Protein AF-K1V5B2-F1 (afdb_monomer)

Solvent-accessible surface area (backbone atoms only — not comparable to full-atom values): 5976 Å² total; per-residue (Å²): 137,90,80,88,88,80,78,81,83,56,50,75,52,73,77,56,98,78,46,54,36,67,88,75,50,84,75,63,61,70,60,51,55,61,47,46,51,56,32,49,40,73,76,41,50,63,73,37,51,77,75,69,51,76,83,79,93,73,83,88,84,81,75,68,91,87,72,48,60,73,55,52,58,44,9,48,25,36,70,49,73,48,82,51,81,46,69,78,94,120

Structure (mmCIF, N/CA/C/O backbone):
data_AF-K1V5B2-F1
#
_entry.id   AF-K1V5B2-F1
#
loop_
_atom_site.group_PDB
_atom_site.id
_atom_site.type_symbol
_atom_site.label_atom_id
_atom_site.label_alt_id
_atom_site.label_comp_id
_atom_site.label_asym_id
_atom_site.label_entity_id
_atom_site.label_seq_id
_atom_site.pdbx_PDB_ins_code
_atom_site.Cartn_x
_atom_site.Cartn_y
_atom_site.Cartn_z
_atom_site.occupancy
_atom_site.B_iso_or_equiv
_atom_site.auth_seq_id
_atom_site.auth_comp_id
_atom_site.auth_asym_id
_atom_site.auth_atom_id
_atom_site.pdbx_PDB_model_num
ATOM 1 N N . MET A 1 1 ? -9.848 39.616 -12.902 1.00 38.97 1 MET A N 1
ATOM 2 C CA . MET A 1 1 ? -10.177 38.407 -13.684 1.00 38.97 1 MET A CA 1
ATOM 3 C C . MET A 1 1 ? -9.633 37.212 -12.924 1.00 38.97 1 MET A C 1
ATOM 5 O O . MET A 1 1 ? -8.429 37.138 -12.737 1.00 38.97 1 MET A O 1
ATOM 9 N N . ALA A 1 2 ? -10.504 36.360 -12.387 1.00 49.72 2 ALA A N 1
ATOM 10 C CA . ALA A 1 2 ? -10.103 35.163 -11.654 1.00 49.72 2 ALA A CA 1
ATOM 11 C C . ALA A 1 2 ? -10.178 33.964 -12.604 1.00 49.72 2 ALA A C 1
ATOM 13 O O . ALA A 1 2 ? -11.258 33.657 -13.097 1.00 49.72 2 ALA A O 1
ATOM 14 N N . PHE A 1 3 ? -9.047 33.311 -12.875 1.00 50.47 3 PHE A N 1
ATOM 15 C CA . PHE A 1 3 ? -9.001 32.077 -13.659 1.00 50.47 3 PHE A CA 1
ATOM 16 C C . PHE A 1 3 ? -8.017 31.082 -13.020 1.00 50.47 3 PHE A C 1
ATOM 18 O O . PHE A 1 3 ? -6.811 31.160 -13.209 1.00 50.47 3 PHE A O 1
ATOM 25 N N . GLY A 1 4 ? -8.569 30.138 -12.250 1.00 53.62 4 GLY A N 1
ATOM 26 C CA . GLY A 1 4 ? -8.293 28.716 -12.476 1.00 53.62 4 GLY A CA 1
ATOM 27 C C . GLY A 1 4 ? -7.027 28.059 -11.916 1.00 53.62 4 GLY A C 1
ATOM 28 O O . GLY A 1 4 ? -6.612 27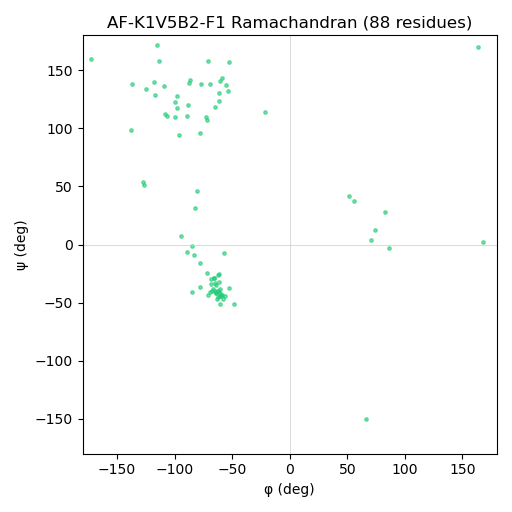.065 -12.496 1.00 53.62 4 GLY A O 1
ATOM 29 N N . MET A 1 5 ? -6.437 28.511 -10.806 1.00 53.69 5 MET A N 1
ATOM 30 C CA . MET A 1 5 ? -5.424 27.720 -10.080 1.00 53.69 5 MET A CA 1
ATOM 31 C C . MET A 1 5 ? -6.106 26.967 -8.926 1.00 53.69 5 MET A C 1
ATOM 33 O O . MET A 1 5 ? -6.325 27.547 -7.867 1.00 53.69 5 MET A O 1
ATOM 37 N N . GLY A 1 6 ? -6.519 25.709 -9.122 1.00 59.12 6 GLY A N 1
ATOM 38 C CA . GLY A 1 6 ? -7.122 24.954 -8.009 1.00 59.12 6 GLY A CA 1
ATOM 39 C C . GLY A 1 6 ? -7.832 23.632 -8.301 1.00 59.12 6 GLY A C 1
ATOM 40 O O . GLY A 1 6 ? -8.366 23.039 -7.370 1.00 59.12 6 GLY A O 1
ATOM 41 N N . LYS A 1 7 ? -7.868 23.134 -9.543 1.00 56.69 7 LYS A N 1
ATOM 42 C CA . LYS A 1 7 ? -8.415 21.794 -9.811 1.00 56.69 7 LYS A CA 1
ATOM 43 C C . LYS A 1 7 ? -7.267 20.800 -9.950 1.00 56.69 7 LYS A C 1
ATOM 45 O O . LYS A 1 7 ? -6.510 20.867 -10.913 1.00 56.69 7 LYS A O 1
ATOM 50 N N . SER A 1 8 ? -7.118 19.913 -8.965 1.00 63.91 8 SER A N 1
ATOM 51 C CA . SER A 1 8 ? -6.184 18.793 -9.048 1.00 63.91 8 SER A CA 1
ATOM 52 C C . SER A 1 8 ? -6.586 17.888 -10.218 1.00 63.91 8 SER A C 1
ATOM 54 O O . SER A 1 8 ? -7.707 17.388 -10.280 1.00 63.91 8 SER A O 1
ATOM 56 N N . ASN A 1 9 ? -5.667 17.663 -11.159 1.00 56.81 9 ASN A N 1
ATOM 57 C CA . ASN A 1 9 ? -5.841 16.709 -12.260 1.00 56.81 9 ASN A CA 1
ATOM 58 C C . ASN A 1 9 ? -5.545 15.275 -11.785 1.00 56.81 9 ASN A C 1
ATOM 60 O O . ASN A 1 9 ? -4.780 14.544 -12.418 1.00 56.81 9 ASN A O 1
ATOM 64 N N . ALA A 1 10 ? -6.088 14.881 -10.630 1.00 60.12 10 ALA A N 1
ATOM 65 C CA . ALA A 1 10 ? -5.935 13.519 -10.139 1.00 60.12 10 ALA A CA 1
ATOM 66 C C . ALA A 1 10 ? -6.652 12.575 -11.112 1.00 60.12 10 ALA A C 1
ATOM 68 O O . ALA A 1 10 ? -7.863 12.679 -11.320 1.00 60.12 10 ALA A O 1
ATOM 69 N N . LYS A 1 11 ? -5.904 11.662 -11.739 1.00 58.66 11 LYS A N 1
ATOM 70 C CA . LYS A 1 11 ? -6.507 10.618 -12.566 1.00 58.66 11 LYS A CA 1
ATOM 71 C C . LYS A 1 11 ? -7.166 9.627 -11.615 1.00 58.66 11 LYS A C 1
ATOM 73 O O . LYS A 1 11 ? -6.482 8.905 -10.887 1.00 58.66 11 LYS A O 1
ATOM 78 N N . ILE A 1 12 ? -8.496 9.619 -11.604 1.00 54.38 12 ILE A N 1
ATOM 79 C CA . ILE A 1 12 ? -9.271 8.639 -10.848 1.00 54.38 12 ILE A CA 1
ATOM 80 C C . ILE A 1 12 ? -9.119 7.299 -11.569 1.00 54.38 12 ILE A C 1
ATOM 82 O O . ILE A 1 12 ? -9.681 7.104 -12.645 1.00 54.38 12 ILE A O 1
ATOM 86 N N . TYR A 1 13 ? -8.355 6.375 -10.988 1.00 53.28 13 TYR A N 1
ATOM 87 C CA . TYR A 1 13 ? -8.500 4.966 -11.332 1.00 53.28 13 TYR A CA 1
ATOM 88 C C . TYR A 1 13 ? -9.741 4.469 -10.583 1.00 53.28 13 TYR A C 1
ATOM 90 O O . TYR A 1 13 ? -9.700 4.208 -9.383 1.00 53.28 13 TYR A O 1
ATOM 98 N N . VAL A 1 14 ? -10.881 4.454 -11.278 1.00 49.56 14 VAL A N 1
ATOM 99 C CA . VAL A 1 14 ? -12.142 3.926 -10.739 1.00 49.56 14 VAL A CA 1
ATOM 100 C C . VAL A 1 14 ? -12.019 2.409 -10.601 1.00 49.56 14 VAL A C 1
ATOM 102 O O . VAL A 1 14 ? -11.439 1.764 -11.471 1.00 49.56 14 VAL A O 1
ATOM 105 N N . GLN A 1 15 ? -12.534 1.904 -9.472 1.00 47.25 15 GLN A N 1
ATOM 106 C CA . GLN A 1 15 ? -12.521 0.521 -8.991 1.00 47.25 15 GLN A CA 1
ATOM 107 C C . GLN A 1 15 ? -12.302 -0.531 -10.079 1.00 47.25 15 GLN A C 1
ATOM 109 O O . GLN A 1 15 ? -13.180 -0.774 -10.903 1.00 47.25 15 GLN A O 1
ATOM 114 N N . SER A 1 16 ? -11.168 -1.223 -10.001 1.00 44.69 16 SER A N 1
ATOM 115 C CA . SER A 1 16 ? -11.103 -2.562 -10.558 1.00 44.69 16 SER A CA 1
ATOM 116 C C . SER A 1 16 ? -11.522 -3.522 -9.456 1.00 44.69 16 SER A C 1
ATOM 118 O O . SER A 1 16 ? -10.794 -3.714 -8.485 1.00 44.69 16 SER A O 1
ATOM 120 N N . SER A 1 17 ? -12.686 -4.138 -9.622 1.00 46.03 17 SER A N 1
ATOM 121 C CA . SER A 1 17 ? -13.033 -5.405 -8.971 1.00 46.03 17 SER A CA 1
ATOM 122 C C . SER A 1 17 ? -12.018 -6.525 -9.295 1.00 46.03 17 SER A C 1
ATOM 124 O O . SER A 1 17 ? -12.052 -7.577 -8.669 1.00 46.03 17 SER A O 1
ATOM 126 N N . GLU A 1 18 ? -11.078 -6.270 -10.217 1.00 56.16 18 GLU A N 1
ATOM 127 C CA . GLU A 1 18 ? -9.972 -7.115 -10.685 1.00 56.16 18 GLU A CA 1
ATOM 128 C C . GLU A 1 18 ? -8.627 -6.349 -10.581 1.00 56.16 18 GLU A C 1
ATOM 130 O O . GLU A 1 18 ? -7.929 -6.111 -11.570 1.00 56.16 18 GLU A O 1
ATOM 135 N N . GLY A 1 19 ? -8.326 -5.765 -9.418 1.00 73.00 19 GLY A N 1
ATOM 136 C CA . GLY A 1 19 ? -7.089 -5.003 -9.198 1.00 73.00 19 GLY A CA 1
ATOM 137 C C . GLY A 1 19 ? -5.836 -5.887 -9.133 1.00 73.00 19 GLY A C 1
ATOM 138 O O . GLY A 1 19 ? -5.930 -7.067 -8.811 1.00 73.00 19 GLY A O 1
ATOM 139 N N . ILE A 1 20 ? -4.663 -5.291 -9.391 1.00 88.94 20 ILE A N 1
ATOM 140 C CA . ILE A 1 20 ? -3.351 -5.912 -9.118 1.00 88.94 20 ILE A CA 1
ATOM 141 C C . ILE A 1 20 ? -3.301 -6.314 -7.638 1.00 88.94 20 ILE A C 1
ATOM 143 O O . ILE A 1 20 ? -3.723 -5.530 -6.787 1.00 88.94 20 ILE A O 1
ATOM 147 N N . ARG A 1 21 ? -2.775 -7.499 -7.336 1.00 93.06 21 ARG A N 1
ATOM 148 C CA . ARG A 1 21 ? -2.562 -8.050 -5.987 1.00 93.06 21 ARG A CA 1
ATOM 149 C C . ARG A 1 21 ? -1.079 -8.247 -5.689 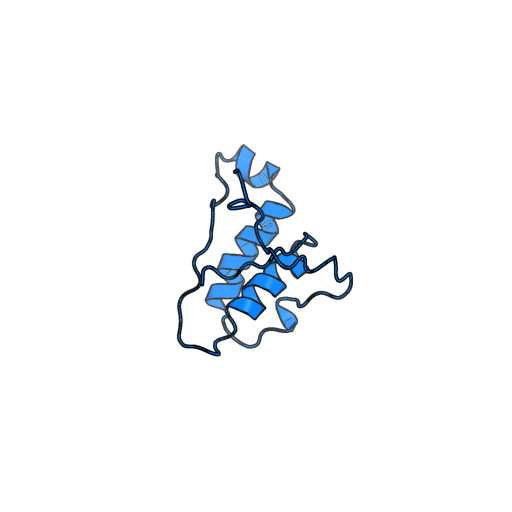1.00 93.06 21 ARG A C 1
ATOM 151 O O . ARG A 1 21 ? -0.234 -8.114 -6.576 1.00 93.06 21 ARG A O 1
ATOM 158 N N . PHE A 1 22 ? -0.729 -8.584 -4.448 1.00 94.38 22 PHE A N 1
ATOM 159 C CA . PHE A 1 22 ? 0.661 -8.907 -4.101 1.00 94.38 22 PHE A CA 1
ATOM 160 C C . PHE A 1 22 ? 1.178 -10.138 -4.847 1.00 94.38 22 PHE A C 1
ATOM 162 O O . PHE A 1 22 ? 2.378 -10.211 -5.111 1.00 94.38 22 PHE A O 1
ATOM 169 N N . SER A 1 23 ? 0.290 -11.054 -5.245 1.00 93.75 23 SER A N 1
ATOM 170 C CA . SER A 1 23 ? 0.618 -12.197 -6.106 1.00 93.75 23 SER A CA 1
ATOM 171 C C . SER A 1 23 ? 1.139 -11.795 -7.487 1.00 93.75 23 SER A C 1
ATOM 173 O O . SER A 1 23 ? 1.887 -12.553 -8.095 1.00 93.75 23 SER A O 1
ATOM 175 N N . ASP A 1 24 ? 0.772 -10.608 -7.973 1.00 92.31 24 ASP A N 1
ATOM 176 C CA . ASP A 1 24 ? 1.147 -10.118 -9.305 1.00 92.31 24 ASP A CA 1
ATOM 177 C C . ASP A 1 24 ? 2.477 -9.347 -9.296 1.00 92.31 24 ASP A C 1
ATOM 179 O O . ASP A 1 24 ? 2.992 -8.960 -10.347 1.00 92.31 24 ASP A O 1
ATOM 183 N N . VAL A 1 25 ? 3.042 -9.101 -8.111 1.00 91.88 25 VAL A N 1
ATOM 184 C CA . VAL A 1 25 ? 4.360 -8.491 -7.935 1.00 91.88 25 VAL A CA 1
ATOM 185 C C . VAL A 1 25 ? 5.352 -9.612 -7.647 1.00 91.88 25 VAL A C 1
ATOM 187 O O . VAL A 1 25 ? 5.179 -10.353 -6.689 1.00 91.88 25 VAL A O 1
ATOM 190 N N . ALA A 1 26 ? 6.406 -9.755 -8.445 1.00 92.50 26 ALA A N 1
ATOM 191 C CA . ALA A 1 26 ? 7.472 -10.720 -8.165 1.00 92.50 26 ALA A CA 1
ATOM 192 C C . ALA A 1 26 ? 8.536 -10.104 -7.238 1.00 92.50 26 ALA A C 1
ATOM 194 O O . ALA A 1 26 ? 8.882 -8.937 -7.401 1.00 92.50 26 ALA A O 1
ATOM 195 N N . GLY A 1 27 ? 9.067 -10.888 -6.293 1.00 93.38 27 GLY A N 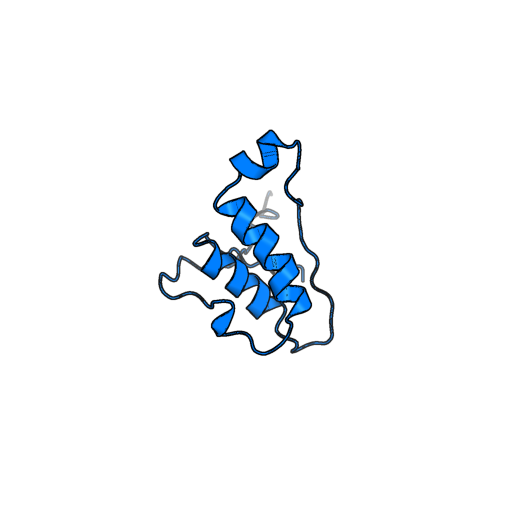1
ATOM 196 C CA . GLY A 1 27 ? 10.088 -10.434 -5.338 1.00 93.38 27 GLY A CA 1
ATOM 197 C C . GLY A 1 27 ? 9.583 -9.374 -4.353 1.00 93.38 27 GLY A C 1
ATOM 198 O O . GLY A 1 27 ? 8.391 -9.347 -4.039 1.00 93.38 27 GLY A O 1
ATOM 199 N N . GLU A 1 28 ? 10.490 -8.500 -3.899 1.00 92.38 28 GLU A N 1
ATOM 200 C CA . GLU A 1 28 ? 10.206 -7.408 -2.951 1.00 92.38 28 GLU A CA 1
ATOM 201 C C . GLU A 1 28 ? 9.575 -7.905 -1.635 1.00 92.38 28 GLU A C 1
ATOM 203 O O . GLU A 1 28 ? 8.673 -7.269 -1.088 1.00 92.38 28 GLU A O 1
ATOM 208 N N . ASP A 1 29 ? 10.020 -9.066 -1.145 1.00 93.44 29 ASP A N 1
ATOM 209 C CA . ASP A 1 29 ? 9.378 -9.782 -0.035 1.00 93.44 29 ASP A CA 1
ATOM 210 C C . ASP A 1 29 ? 9.321 -8.937 1.246 1.00 93.44 29 ASP A C 1
ATOM 212 O O . ASP A 1 29 ? 8.255 -8.808 1.844 1.00 93.44 29 ASP A O 1
ATOM 216 N N . GLU A 1 30 ? 10.414 -8.247 1.594 1.00 92.19 30 GLU A N 1
ATOM 217 C CA . GLU A 1 30 ? 10.451 -7.317 2.733 1.00 92.19 30 GLU A CA 1
ATOM 218 C C . GLU A 1 30 ? 9.472 -6.143 2.560 1.00 92.19 30 GLU A C 1
ATOM 220 O O . GLU A 1 30 ? 8.811 -5.714 3.508 1.00 92.19 30 GLU A O 1
ATOM 225 N N . ALA A 1 31 ? 9.348 -5.598 1.344 1.00 93.25 31 ALA A N 1
ATOM 226 C CA . ALA A 1 31 ? 8.428 -4.495 1.082 1.00 93.25 31 ALA A CA 1
ATOM 227 C C . ALA A 1 31 ? 6.972 -4.964 1.167 1.00 93.25 31 ALA A C 1
ATOM 229 O O . ALA A 1 31 ? 6.136 -4.263 1.735 1.00 93.25 31 ALA A O 1
ATOM 230 N N . LYS A 1 32 ? 6.658 -6.151 0.641 1.00 94.56 32 LYS A N 1
ATOM 231 C CA . LYS A 1 32 ? 5.328 -6.760 0.756 1.00 94.56 32 LYS A CA 1
ATOM 232 C C . LYS A 1 32 ? 4.967 -7.072 2.198 1.00 94.56 32 LYS A C 1
ATOM 234 O O . LYS A 1 32 ? 3.834 -6.809 2.579 1.00 94.56 32 LYS A O 1
ATOM 239 N N . GLU A 1 33 ? 5.903 -7.583 2.992 1.00 94.31 33 GLU A N 1
ATOM 240 C CA . GLU A 1 33 ? 5.680 -7.857 4.412 1.00 94.31 33 GLU A CA 1
ATOM 241 C C . GLU A 1 33 ? 5.327 -6.567 5.164 1.00 94.31 33 GLU A C 1
ATOM 243 O O . GLU A 1 33 ? 4.259 -6.486 5.769 1.00 94.31 33 GLU A O 1
ATOM 248 N N . ASN A 1 34 ? 6.123 -5.505 5.015 1.00 92.06 34 ASN A N 1
ATOM 249 C CA . ASN A 1 34 ? 5.822 -4.204 5.625 1.00 92.06 34 ASN A CA 1
ATOM 250 C C . ASN A 1 34 ? 4.484 -3.619 5.141 1.00 92.06 34 ASN A C 1
ATOM 252 O O . ASN A 1 34 ? 3.702 -3.068 5.915 1.00 92.06 34 ASN A O 1
ATOM 256 N N . LEU A 1 35 ? 4.189 -3.731 3.845 1.00 94.50 35 LEU A N 1
ATOM 257 C CA . LEU A 1 35 ? 2.935 -3.232 3.284 1.00 94.50 35 LEU A CA 1
ATOM 258 C C . LEU A 1 35 ? 1.726 -4.090 3.683 1.00 94.50 35 LEU A C 1
ATOM 260 O O . LEU A 1 35 ? 0.613 -3.569 3.725 1.00 94.50 35 LEU A O 1
ATOM 264 N N . SER A 1 36 ? 1.920 -5.368 4.01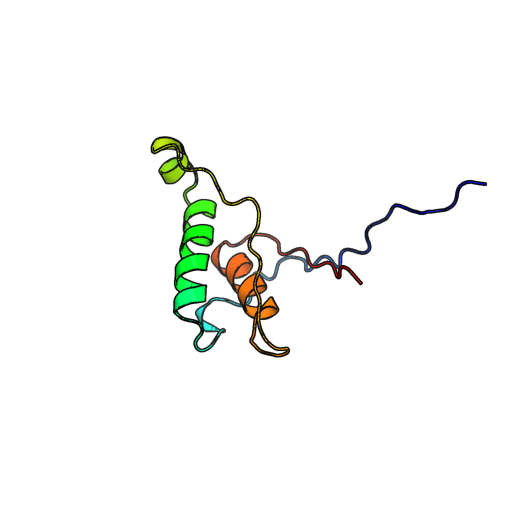0 1.00 94.25 36 SER A N 1
ATOM 265 C CA . SER A 1 36 ? 0.856 -6.245 4.503 1.00 94.25 36 SER A CA 1
ATOM 266 C C . SER A 1 36 ? 0.329 -5.804 5.867 1.00 94.25 36 SER A C 1
ATOM 268 O O . SER A 1 36 ? -0.862 -5.952 6.128 1.00 94.25 36 SER A O 1
ATOM 270 N N . GLU A 1 37 ? 1.158 -5.158 6.692 1.00 90.69 37 GLU A N 1
ATOM 271 C CA . GLU A 1 37 ? 0.713 -4.549 7.948 1.00 90.69 37 GLU A CA 1
ATOM 272 C C . GLU A 1 37 ? -0.264 -3.393 7.695 1.00 90.69 37 GLU A C 1
ATOM 274 O O . GLU A 1 37 ? -1.281 -3.267 8.375 1.00 90.69 37 GLU A O 1
ATOM 279 N N . ILE A 1 38 ? -0.007 -2.581 6.664 1.00 91.31 38 ILE A N 1
ATOM 280 C CA . ILE A 1 38 ? -0.919 -1.504 6.252 1.00 91.31 38 ILE A CA 1
ATOM 281 C C . ILE A 1 38 ? -2.252 -2.089 5.775 1.00 91.31 38 ILE A C 1
ATOM 283 O O . ILE A 1 38 ? -3.312 -1.559 6.112 1.00 91.31 38 ILE A O 1
ATOM 287 N N . VAL A 1 39 ? -2.206 -3.188 5.017 1.00 92.94 39 VAL A N 1
ATOM 288 C CA . VAL A 1 39 ? -3.403 -3.914 4.567 1.00 92.94 39 VAL A CA 1
ATOM 289 C C . VAL A 1 39 ? -4.183 -4.476 5.765 1.00 92.94 39 VAL A C 1
ATOM 291 O O . VAL A 1 39 ? -5.396 -4.271 5.840 1.00 92.94 39 VAL A O 1
ATOM 294 N N . ASP A 1 40 ? -3.519 -5.132 6.725 1.00 92.69 40 ASP A N 1
ATOM 295 C CA . ASP A 1 40 ? -4.174 -5.669 7.932 1.00 92.69 40 ASP A CA 1
ATOM 296 C C . ASP A 1 40 ? -4.799 -4.552 8.767 1.00 92.69 40 ASP A C 1
ATOM 298 O O . ASP A 1 40 ? -5.929 -4.690 9.230 1.00 92.69 40 ASP A O 1
ATOM 302 N N . TYR A 1 41 ? -4.123 -3.409 8.902 1.00 90.50 41 TYR A N 1
ATOM 303 C CA . TYR A 1 41 ? -4.689 -2.253 9.591 1.00 90.50 41 TYR A CA 1
ATOM 304 C C . TYR A 1 41 ? -5.968 -1.756 8.911 1.00 90.50 41 TYR A C 1
ATOM 306 O O . TYR A 1 41 ? -6.946 -1.454 9.595 1.00 90.50 41 TYR A O 1
ATOM 314 N N . LEU A 1 42 ? -5.987 -1.655 7.577 1.00 88.88 42 LEU A N 1
ATOM 315 C CA . LEU A 1 42 ? -7.167 -1.187 6.840 1.00 88.88 42 LEU A CA 1
ATOM 316 C C . LEU A 1 42 ? -8.364 -2.133 7.002 1.00 88.88 42 LEU A C 1
ATOM 318 O O . LEU A 1 42 ? -9.496 -1.655 7.093 1.00 88.88 42 LEU A O 1
ATOM 322 N N . HIS A 1 43 ? -8.123 -3.442 7.096 1.00 90.50 43 HIS A N 1
ATOM 323 C CA . HIS A 1 43 ? -9.170 -4.434 7.368 1.00 90.50 43 HIS A CA 1
ATOM 324 C C . HIS A 1 43 ? -9.585 -4.479 8.845 1.00 90.50 43 HIS A C 1
ATOM 326 O O . HIS A 1 43 ? -10.767 -4.642 9.150 1.00 90.50 43 HIS A O 1
ATOM 332 N N . ASN A 1 44 ? -8.639 -4.305 9.770 1.00 91.75 44 ASN A N 1
ATOM 333 C CA . ASN A 1 44 ? -8.817 -4.528 11.206 1.00 91.75 4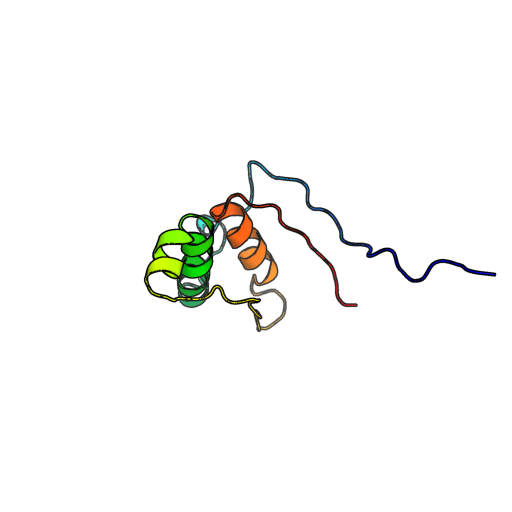4 ASN A CA 1
ATOM 334 C C . ASN A 1 44 ? -8.389 -3.325 12.073 1.00 91.75 44 ASN A C 1
ATOM 336 O O . ASN A 1 44 ? -7.643 -3.505 13.038 1.00 91.75 44 ASN A O 1
ATOM 340 N N . PRO A 1 45 ? -8.889 -2.097 11.839 1.00 90.81 45 PRO A N 1
ATOM 341 C CA . PRO A 1 45 ? -8.362 -0.901 12.505 1.00 90.81 45 PRO A CA 1
ATOM 342 C C . PRO A 1 45 ? -8.510 -0.942 14.035 1.00 90.81 45 PRO A C 1
ATOM 344 O O . PRO A 1 45 ? -7.644 -0.446 14.754 1.00 90.81 45 PRO A O 1
ATOM 347 N N . LYS A 1 46 ? -9.570 -1.589 14.546 1.00 93.00 46 LYS A N 1
ATOM 348 C CA . LYS A 1 46 ? -9.837 -1.716 15.991 1.00 93.00 46 LYS A CA 1
ATOM 349 C C . LYS A 1 46 ? -8.713 -2.432 16.742 1.00 93.00 46 LYS A C 1
ATOM 351 O O . LYS A 1 46 ? -8.265 -1.945 17.772 1.00 93.00 46 LYS A O 1
ATOM 356 N N . LYS A 1 47 ? -8.200 -3.531 16.173 1.00 91.75 47 LYS A N 1
ATOM 357 C CA . LYS A 1 47 ? -7.099 -4.333 16.739 1.00 91.75 47 LYS A CA 1
ATOM 358 C C . LYS A 1 47 ? -5.887 -3.464 17.078 1.00 91.75 47 LYS A C 1
ATOM 360 O O . LYS A 1 47 ? -5.230 -3.688 18.088 1.00 91.75 47 LYS A O 1
ATOM 365 N N . TYR A 1 48 ? -5.612 -2.469 16.239 1.00 90.56 48 TYR A N 1
ATOM 366 C CA . TYR A 1 48 ? -4.491 -1.557 16.413 1.00 90.56 48 TYR A CA 1
ATOM 367 C C . TYR A 1 48 ? -4.826 -0.394 17.349 1.00 90.56 48 TYR A C 1
ATOM 369 O O . TYR A 1 48 ? -4.012 -0.045 18.202 1.00 90.56 48 TYR A O 1
ATOM 377 N N . THR A 1 49 ? -6.027 0.186 17.258 1.00 89.75 49 THR A N 1
ATOM 378 C CA . THR A 1 49 ? -6.426 1.268 18.174 1.00 89.75 49 THR A CA 1
ATOM 379 C C . THR A 1 49 ? -6.524 0.803 19.624 1.00 89.75 49 THR A C 1
ATOM 381 O O . THR A 1 49 ? -6.188 1.571 20.522 1.00 89.75 49 THR A O 1
ATOM 384 N N . ASP A 1 50 ? -6.921 -0.449 19.858 1.00 92.56 50 ASP A N 1
ATOM 385 C CA . ASP A 1 50 ? -7.073 -1.026 21.200 1.00 92.56 50 ASP A CA 1
ATOM 386 C C . ASP A 1 50 ? -5.730 -1.155 21.937 1.00 92.56 50 ASP A C 1
A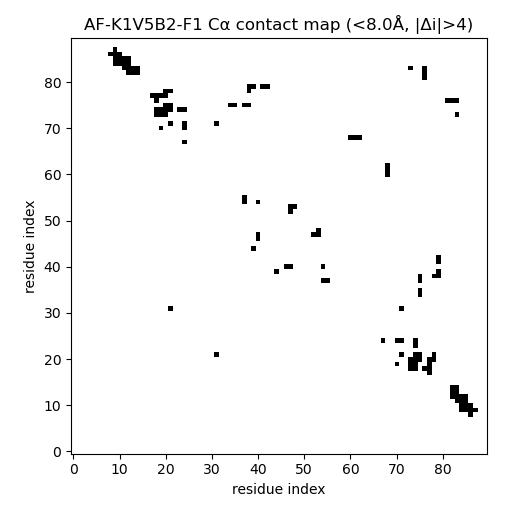TOM 388 O O . ASP A 1 50 ? -5.674 -1.045 23.160 1.00 92.56 50 ASP A O 1
ATOM 392 N N . VAL A 1 51 ? -4.633 -1.323 21.193 1.00 91.62 51 VAL A N 1
ATOM 393 C CA . VAL A 1 51 ? -3.262 -1.347 21.732 1.00 91.62 51 VAL A CA 1
ATOM 394 C C . VAL A 1 51 ? -2.573 0.022 21.668 1.00 91.62 51 VAL A C 1
ATOM 396 O O . VAL A 1 51 ? -1.383 0.133 21.953 1.00 91.62 51 VAL A O 1
ATOM 399 N N . GLY A 1 52 ? -3.304 1.078 21.290 1.00 90.00 52 GLY A N 1
ATOM 400 C CA . GLY A 1 52 ? -2.779 2.439 21.158 1.00 90.00 52 GLY A CA 1
ATOM 401 C C . GLY A 1 52 ? -1.900 2.667 19.922 1.00 90.00 52 GLY A C 1
ATOM 402 O O . GLY A 1 52 ? -1.227 3.695 19.835 1.00 90.00 52 GLY A O 1
ATOM 403 N N . ALA A 1 53 ? -1.894 1.740 18.961 1.00 88.81 53 ALA A N 1
ATOM 404 C CA . ALA A 1 53 ? -1.144 1.888 17.722 1.00 88.81 53 ALA A CA 1
ATOM 405 C C . ALA A 1 53 ? -1.856 2.848 16.755 1.00 88.81 53 ALA A C 1
ATOM 407 O O . ALA A 1 53 ? -3.075 2.816 16.568 1.00 88.81 53 ALA A O 1
ATOM 408 N N . SER A 1 54 ? -1.068 3.713 16.117 1.00 86.25 54 SER A N 1
ATOM 409 C CA . SER A 1 54 ? -1.551 4.724 15.177 1.00 86.25 54 SER A CA 1
ATOM 410 C C . SER A 1 54 ? -1.145 4.372 13.752 1.00 86.25 54 SER A C 1
ATOM 412 O O . SER A 1 54 ? 0.001 4.004 13.502 1.00 86.25 54 SER A O 1
ATOM 414 N N . MET A 1 55 ? -2.078 4.535 12.813 1.00 84.56 55 MET A N 1
ATOM 415 C CA . MET A 1 55 ? -1.836 4.304 11.390 1.00 84.56 55 MET A CA 1
ATOM 416 C C . MET A 1 55 ? -0.748 5.247 10.849 1.00 84.56 55 MET A C 1
ATOM 418 O O . MET A 1 55 ? -0.887 6.474 11.003 1.00 84.56 55 MET A O 1
ATOM 422 N N . PRO A 1 56 ? 0.270 4.725 10.139 1.00 86.31 56 PRO A N 1
ATOM 423 C CA . PRO A 1 56 ? 1.181 5.547 9.356 1.00 86.31 56 PRO A CA 1
ATOM 424 C C . PRO A 1 56 ? 0.406 6.448 8.391 1.00 86.31 56 PRO A C 1
ATOM 426 O O . PRO A 1 56 ? -0.496 6.011 7.681 1.00 86.31 56 PRO A O 1
ATOM 429 N N . LYS A 1 57 ? 0.746 7.740 8.357 1.00 90.25 57 LYS A N 1
ATOM 430 C CA . LYS A 1 57 ? 0.039 8.715 7.505 1.00 90.25 57 LYS A CA 1
ATOM 431 C C . LYS A 1 57 ? 0.439 8.643 6.033 1.00 90.25 57 LYS A C 1
ATOM 433 O O . LYS A 1 57 ? -0.267 9.180 5.187 1.00 90.25 57 LYS A O 1
ATOM 438 N N . GLY A 1 58 ? 1.556 7.995 5.730 1.00 91.69 58 GLY A N 1
ATOM 439 C CA . GLY A 1 58 ? 2.041 7.803 4.375 1.00 91.69 58 GLY A CA 1
ATOM 440 C C . GLY A 1 58 ? 3.239 6.869 4.351 1.00 91.69 58 GLY A C 1
ATOM 441 O O . GLY A 1 58 ? 3.919 6.689 5.360 1.00 91.69 58 GLY A O 1
ATOM 442 N N . VAL A 1 59 ? 3.486 6.293 3.179 1.00 92.62 59 VAL A N 1
ATOM 443 C CA . VAL A 1 59 ? 4.634 5.431 2.898 1.00 92.62 59 VAL A CA 1
ATOM 444 C C . VAL A 1 59 ? 5.371 6.016 1.701 1.00 92.62 59 VAL A C 1
ATOM 446 O O . VAL A 1 59 ? 4.746 6.379 0.703 1.00 92.62 59 VAL A O 1
ATOM 449 N N . LEU A 1 60 ? 6.696 6.112 1.795 1.00 94.56 60 LEU A N 1
ATOM 450 C CA . LEU A 1 60 ? 7.554 6.549 0.698 1.00 94.56 60 LEU A CA 1
ATOM 451 C C . LEU A 1 60 ? 8.314 5.343 0.142 1.00 94.56 60 LEU A C 1
ATOM 453 O O . LEU A 1 60 ? 9.206 4.813 0.796 1.00 94.56 60 LEU A O 1
ATOM 457 N N . LEU A 1 61 ? 7.974 4.928 -1.078 1.00 93.81 61 LEU A N 1
ATOM 458 C CA . LEU A 1 61 ? 8.694 3.870 -1.789 1.00 93.81 61 LEU A CA 1
ATOM 459 C C . LEU A 1 61 ? 9.845 4.486 -2.594 1.00 93.81 61 LEU A C 1
ATOM 461 O O . LEU A 1 61 ? 9.608 5.307 -3.484 1.00 93.81 61 LEU A O 1
ATOM 465 N N . VAL A 1 62 ? 11.083 4.076 -2.314 1.00 94.12 62 VAL A N 1
ATOM 466 C CA . VAL A 1 62 ? 12.298 4.603 -2.957 1.00 94.12 62 VAL A CA 1
ATOM 467 C C . VAL A 1 62 ? 13.010 3.491 -3.721 1.00 94.12 62 VAL A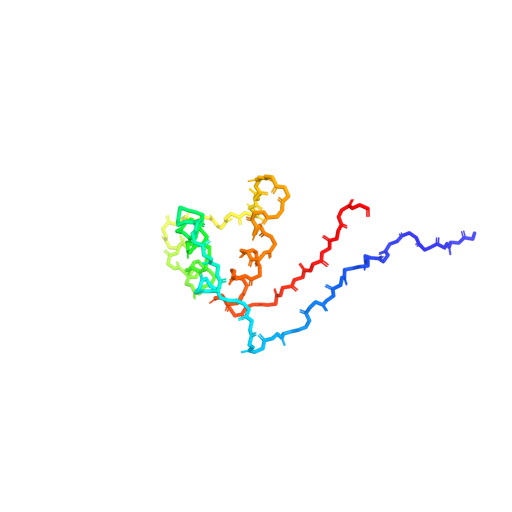 C 1
ATOM 469 O O . VAL A 1 62 ? 13.082 2.360 -3.263 1.00 94.12 62 VAL A O 1
ATOM 472 N N . GLY A 1 63 ? 13.530 3.810 -4.907 1.00 93.81 63 GLY A N 1
ATOM 473 C CA . GLY A 1 63 ? 14.338 2.884 -5.700 1.00 93.81 63 GLY A CA 1
ATOM 474 C C . GLY A 1 63 ? 14.475 3.320 -7.163 1.00 93.81 63 GLY A C 1
ATOM 475 O O . GLY A 1 63 ? 13.737 4.219 -7.592 1.00 93.81 63 GLY A O 1
ATOM 476 N N . PRO A 1 64 ? 15.360 2.679 -7.948 1.00 95.69 64 PRO A N 1
ATOM 477 C CA . PRO A 1 64 ? 15.567 2.961 -9.374 1.00 95.69 64 PRO A CA 1
ATOM 478 C C . PRO A 1 64 ? 14.274 2.934 -10.213 1.00 95.69 64 PRO A C 1
ATOM 480 O O . PRO A 1 64 ? 13.282 2.317 -9.817 1.00 95.69 64 PRO A O 1
ATOM 483 N N . PRO A 1 65 ? 14.215 3.595 -11.382 1.00 94.44 65 PRO A N 1
ATOM 484 C CA . PRO A 1 65 ? 13.055 3.481 -12.267 1.00 94.44 65 PRO A CA 1
ATOM 485 C C . PRO A 1 65 ? 12.818 2.016 -12.679 1.00 94.44 65 PRO A C 1
ATOM 487 O O . PRO A 1 65 ? 13.762 1.260 -12.874 1.00 94.44 65 PRO A O 1
ATOM 490 N N . GLY A 1 66 ? 11.549 1.610 -12.798 1.00 91.12 66 GLY A N 1
ATOM 491 C CA . GLY A 1 66 ? 11.178 0.253 -13.226 1.00 91.12 66 GLY A CA 1
ATOM 492 C C . GLY A 1 66 ? 11.102 -0.817 -12.126 1.00 91.12 66 GLY A C 1
ATOM 493 O O . GLY A 1 66 ? 10.653 -1.918 -12.411 1.00 91.12 66 GLY A O 1
ATOM 494 N N . THR A 1 67 ? 11.430 -0.510 -10.866 1.00 92.81 67 THR A N 1
ATOM 495 C CA . THR A 1 67 ? 11.414 -1.487 -9.749 1.00 92.81 67 THR A CA 1
ATOM 496 C C . THR A 1 67 ? 10.034 -1.725 -9.114 1.00 92.81 67 THR A C 1
ATOM 498 O O . THR A 1 67 ? 9.912 -1.903 -7.911 1.00 92.81 67 THR A O 1
ATOM 501 N N . GLY A 1 68 ? 8.945 -1.616 -9.875 1.00 91.44 68 GLY A N 1
ATOM 502 C CA . GLY A 1 68 ? 7.618 -2.005 -9.372 1.00 91.44 68 GLY A CA 1
ATOM 503 C C . GLY A 1 68 ? 6.971 -1.115 -8.294 1.00 91.44 68 GLY A C 1
ATOM 504 O O . GLY A 1 68 ? 5.864 -1.425 -7.878 1.00 91.44 68 GLY A O 1
ATOM 505 N N . LYS A 1 69 ? 7.547 0.026 -7.881 1.00 95.12 69 LYS A N 1
ATOM 506 C CA . LYS A 1 69 ? 6.969 0.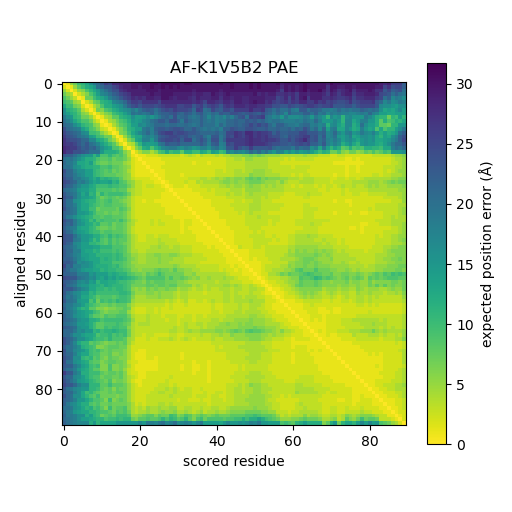919 -6.837 1.00 95.12 69 LYS A CA 1
ATOM 507 C C . LYS A 1 69 ? 5.483 1.260 -7.034 1.00 95.12 69 LYS A C 1
ATOM 509 O O . LYS A 1 69 ? 4.672 1.110 -6.127 1.00 95.12 69 LYS A O 1
ATOM 514 N N . THR A 1 70 ? 5.103 1.714 -8.231 1.00 91.69 70 THR A N 1
ATOM 515 C CA . THR A 1 70 ? 3.697 2.033 -8.545 1.00 91.69 70 THR A CA 1
ATOM 516 C C . THR A 1 70 ? 2.826 0.778 -8.594 1.00 91.69 70 THR A C 1
ATOM 518 O O . THR A 1 70 ? 1.637 0.848 -8.298 1.00 91.69 70 THR A O 1
ATOM 521 N N . MET A 1 71 ? 3.405 -0.365 -8.964 1.00 92.81 71 MET A N 1
ATOM 522 C CA . MET A 1 71 ? 2.715 -1.654 -8.999 1.00 92.81 71 MET A CA 1
ATOM 523 C C . MET A 1 71 ? 2.429 -2.158 -7.582 1.00 92.81 71 MET A C 1
ATOM 525 O O . MET A 1 71 ? 1.295 -2.526 -7.307 1.00 92.81 71 MET A O 1
ATOM 529 N N . LEU A 1 72 ? 3.399 -2.050 -6.668 1.00 94.12 72 LEU A N 1
ATOM 530 C CA . LEU A 1 72 ? 3.229 -2.304 -5.236 1.00 94.12 72 LEU A CA 1
ATOM 531 C C . LEU A 1 72 ? 2.146 -1.408 -4.629 1.00 94.12 72 LEU A C 1
ATOM 533 O O . LEU A 1 72 ? 1.254 -1.906 -3.954 1.00 94.12 72 LEU A O 1
ATOM 537 N N . ALA A 1 73 ? 2.155 -0.104 -4.919 1.00 92.62 73 ALA A N 1
ATOM 538 C CA . ALA A 1 73 ? 1.125 0.808 -4.414 1.00 92.62 73 ALA A CA 1
ATOM 539 C C . ALA A 1 73 ? -0.291 0.426 -4.896 1.00 92.62 73 ALA A C 1
ATOM 541 O O . ALA A 1 73 ? -1.251 0.505 -4.131 1.00 92.62 73 ALA A O 1
ATOM 542 N N . LYS A 1 74 ? -0.422 -0.024 -6.152 1.00 91.44 74 LYS A N 1
ATOM 543 C CA . LYS A 1 74 ? -1.683 -0.566 -6.683 1.00 91.44 74 LYS A CA 1
ATOM 544 C C . LYS A 1 74 ? -2.061 -1.889 -6.015 1.00 91.44 74 LYS A C 1
ATOM 546 O O . LYS A 1 74 ? -3.232 -2.072 -5.700 1.00 91.44 74 LYS A O 1
ATOM 551 N N . ALA A 1 75 ? -1.084 -2.762 -5.770 1.00 93.62 75 ALA A N 1
ATOM 552 C CA . ALA A 1 75 ? -1.281 -4.040 -5.099 1.00 93.62 75 ALA A CA 1
ATOM 553 C C . ALA A 1 75 ? -1.837 -3.866 -3.680 1.00 93.62 75 ALA A C 1
ATOM 555 O O . ALA A 1 75 ? -2.814 -4.514 -3.330 1.00 93.62 75 ALA A O 1
ATOM 556 N N . VAL A 1 76 ? -1.306 -2.916 -2.903 1.00 93.19 76 VAL A N 1
ATOM 557 C CA . VAL A 1 76 ? -1.824 -2.580 -1.561 1.00 93.19 76 VAL A CA 1
ATOM 558 C C . VAL A 1 76 ? -3.303 -2.196 -1.603 1.00 93.19 76 VAL A C 1
ATOM 560 O O . VAL A 1 76 ? -4.090 -2.652 -0.772 1.00 93.19 76 VAL A O 1
ATOM 563 N N . ALA A 1 77 ? -3.697 -1.370 -2.576 1.00 91.44 77 ALA A N 1
ATOM 564 C CA . ALA A 1 77 ? -5.094 -0.984 -2.745 1.00 91.44 77 ALA A CA 1
ATOM 565 C C . ALA A 1 77 ? -5.977 -2.172 -3.161 1.00 91.44 77 ALA A C 1
ATOM 567 O O . ALA A 1 77 ? -7.091 -2.301 -2.653 1.00 91.44 77 ALA A O 1
ATOM 568 N N . GLY A 1 78 ? -5.465 -3.056 -4.026 1.00 91.75 78 GLY A N 1
ATOM 569 C CA . GLY A 1 78 ? -6.130 -4.299 -4.421 1.00 91.75 78 GLY A CA 1
ATOM 570 C C . GLY A 1 78 ? -6.345 -5.265 -3.254 1.00 91.75 78 GLY A C 1
ATOM 571 O O . GLY A 1 78 ? -7.453 -5.766 -3.077 1.00 91.75 78 GLY A O 1
ATOM 572 N N . GLU A 1 79 ? -5.334 -5.473 -2.407 1.00 92.50 79 GLU A N 1
ATOM 573 C CA . GLU A 1 79 ? -5.444 -6.339 -1.220 1.00 92.50 79 GLU A CA 1
ATOM 574 C C . GLU A 1 79 ? -6.372 -5.764 -0.148 1.00 92.50 79 GLU A C 1
ATOM 576 O O . GLU A 1 79 ? -7.093 -6.496 0.534 1.00 92.50 79 GLU A O 1
ATOM 581 N N . SER A 1 80 ? -6.398 -4.439 -0.020 1.00 90.88 80 SER A N 1
ATOM 582 C CA . SER A 1 80 ? -7.268 -3.750 0.940 1.00 90.88 80 SER A CA 1
ATOM 583 C C . SER A 1 80 ? -8.690 -3.545 0.409 1.00 90.88 80 SER A C 1
ATOM 585 O O . SER A 1 80 ? -9.566 -3.123 1.157 1.00 90.88 80 SER A O 1
ATOM 587 N N . ASN A 1 81 ? -8.933 -3.824 -0.878 1.00 88.25 81 ASN A N 1
ATOM 588 C CA . ASN A 1 81 ? -10.189 -3.548 -1.579 1.00 88.25 81 ASN A CA 1
ATOM 589 C C . ASN A 1 81 ? -10.661 -2.084 -1.425 1.00 88.25 81 ASN A C 1
ATOM 591 O O . ASN A 1 81 ? -11.842 -1.804 -1.204 1.00 88.25 81 ASN A O 1
ATOM 595 N N . VAL A 1 82 ? -9.723 -1.137 -1.525 1.00 86.19 82 VAL A N 1
ATOM 596 C CA . VAL A 1 82 ? -9.984 0.309 -1.405 1.00 86.19 82 VAL A CA 1
ATOM 597 C C . VAL A 1 82 ? -9.733 1.034 -2.732 1.00 86.19 82 VAL A C 1
ATOM 599 O O . VAL A 1 82 ? -8.971 0.551 -3.572 1.00 86.19 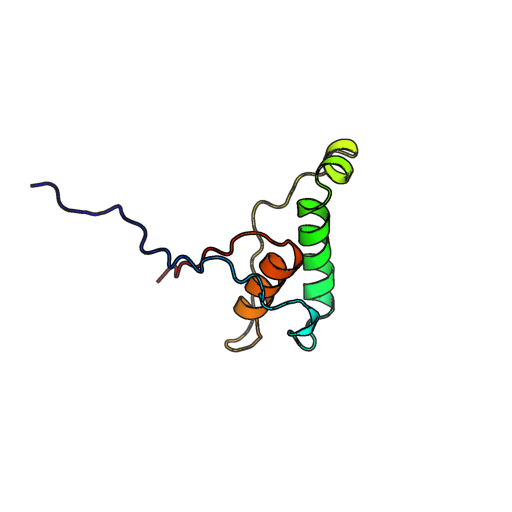82 VAL A O 1
ATOM 602 N N . PRO A 1 83 ? -10.330 2.219 -2.956 1.00 87.75 83 PRO A N 1
ATOM 603 C CA . PRO A 1 83 ? -10.035 3.024 -4.139 1.00 87.75 83 PRO A CA 1
ATOM 604 C C . PRO A 1 83 ? -8.557 3.442 -4.217 1.00 87.75 83 PRO A C 1
ATOM 606 O O . PRO A 1 83 ? -7.961 3.840 -3.216 1.00 87.75 83 PRO A O 1
ATOM 609 N N . PHE A 1 84 ? -7.984 3.431 -5.425 1.00 86.44 84 PHE A N 1
ATOM 610 C CA . PHE A 1 84 ? -6.620 3.897 -5.685 1.00 86.44 84 PHE A CA 1
ATOM 611 C C . PHE A 1 84 ? -6.634 5.222 -6.454 1.00 86.44 84 PHE A C 1
ATOM 613 O O . PHE A 1 84 ? -6.996 5.278 -7.630 1.00 86.44 84 PHE A O 1
ATOM 620 N N . PHE A 1 85 ? -6.199 6.301 -5.807 1.00 87.31 85 PHE A N 1
ATOM 621 C CA . PHE A 1 85 ? -6.066 7.614 -6.439 1.00 87.31 85 PHE A CA 1
ATOM 622 C C . PHE A 1 85 ? -4.617 7.843 -6.864 1.00 87.31 85 PHE A C 1
ATOM 624 O O . PHE A 1 85 ? -3.701 7.719 -6.053 1.00 87.31 85 PHE A O 1
ATOM 631 N N . SER A 1 86 ? -4.399 8.202 -8.131 1.00 84.75 86 SER A N 1
ATOM 632 C CA . SER A 1 86 ? -3.061 8.459 -8.665 1.00 84.75 86 SER A CA 1
ATOM 633 C C . SER A 1 86 ? -2.923 9.908 -9.117 1.00 84.75 86 SER A C 1
ATOM 635 O O . SER A 1 86 ? -3.728 10.419 -9.899 1.00 84.75 86 SER A O 1
ATOM 637 N N . MET A 1 87 ? -1.871 10.566 -8.638 1.00 86.62 87 MET A N 1
ATOM 638 C CA . MET A 1 87 ? -1.512 11.926 -9.017 1.00 86.62 87 MET A CA 1
ATOM 639 C C . MET A 1 87 ? -0.001 12.001 -9.240 1.00 86.62 87 MET A C 1
ATOM 641 O O . MET A 1 87 ? 0.764 11.415 -8.475 1.00 86.62 87 MET A O 1
ATOM 645 N N . SER A 1 88 ? 0.419 12.698 -10.297 1.00 85.38 88 SER A N 1
ATOM 646 C CA . SER A 1 88 ? 1.829 13.033 -10.511 1.00 85.38 88 SER A CA 1
ATOM 647 C C . SER A 1 88 ? 2.140 14.346 -9.801 1.00 85.38 88 SER A C 1
ATOM 649 O O . SER A 1 88 ? 1.322 15.262 -9.846 1.00 85.38 88 SER A O 1
ATOM 651 N N . GLY A 1 89 ? 3.299 14.431 -9.149 1.00 79.12 89 GLY A N 1
ATOM 652 C CA . GLY A 1 89 ? 3.782 15.667 -8.517 1.00 79.12 89 GLY A CA 1
ATOM 653 C C . GLY A 1 89 ? 4.531 16.612 -9.465 1.00 79.12 89 GLY A C 1
ATOM 654 O O . GLY A 1 89 ? 4.998 17.653 -9.018 1.00 79.12 89 GLY A O 1
ATOM 655 N N . SER A 1 90 ? 4.684 16.219 -10.734 1.00 63.91 90 SER A N 1
ATOM 656 C CA . SER A 1 90 ? 5.347 16.974 -11.807 1.00 63.91 90 SER A CA 1
ATOM 657 C C . SER A 1 90 ? 4.447 18.024 -12.443 1.00 63.91 90 SER A C 1
ATOM 659 O O . SER A 1 90 ? 3.294 17.636 -12.753 1.00 63.91 90 SER A O 1
#

Organism: NCBI:txid408170

InterPro domains:
  IPR003959 ATPase, AAA-type, core [PF00004] (59-90)
  IPR027417 P-loop containing nucleoside triphosphate hydrolase [G3DSA:3.40.50.300] (5-90)
  IPR027417 P-loop containing nucleoside triphosphate hydrolase [SSF52540] (13-90)

Mean predicted aligned error: 8.25 Å

Nearest PDB structures (foldseek):
  1iy2-assembly1_A  TM=9.244E-01  e=5.805E-06  Thermus thermophilus
  6nyy-assembly1_E  TM=9.289E-01  e=1.003E-05  Homo sapiens
  2ce7-assembly1_A  TM=9.036E-01  e=4.516E-05  Thermotoga maritima
  8xqx-assembly1_F  TM=9.137E-01  e=1.656E-04  Chlamydomonas reinhardtii
  6p13-assembly1_B  TM=8.666E-01  e=7.981E-04  Drosophila melanogaster

pLDDT: mean 83.06, std 15.9, range [38.97, 95.69]

Radius of gyration: 15.83 Å; Cα contacts (8 Å, |Δi|>4): 69; chains: 1; bounding box: 29×51×35 Å

Foldseek 3Di:
DDDDDDDAPWDFPPDDPPWQAPVNQPDPVVVVVVLVVLLCCLVCVVVQVVVVHDHDPDDDDDDDPPNCPVVVLRNSCNSNVHTDIDHDPD

Sequence (90 aa):
MAFGMGKSNAKIYVQSSEGIRFSDVAGEDEAKENLSEIVDYLHNPKKYTDVGASMPKGVLLVGPPGTGKTMLAKAVAGESNVPFFSMSGS

Secondary structure (DSSP, 8-state):
----------EEE---TT---GGGS-S-HHHHHHHHHHHHHHH-HHHHHTTT----S------STTSSHHHHHHHHHHHHT--EEE----